Protein AF-A0A517WGV2-F1 (afdb_monomer_lite)

Sequence (84 aa):
MSQSKKKMLSSTEIFQAFAGREGEKFSHILTVKELALLFRVSSKTIYDWKQKGYLEGTYRQQKKITLFWRDKAIDRFFNSKDWR

pLDDT: mean 88.15, std 12.88, range [40.06, 97.5]

Foldseek 3Di:
DDDPPPDQQDLVNLVVVLPDPVCVQQPQKDWLCSLCVVVVHDSVVVVVCVVVCLCPPQWDDDPPTIIGRNSSSVNSQRPPPVND

Organism: NCBI:txid2605989

InterPro domains:
  IPR009061 Putative DNA-binding domain superfamily [SSF46955] (29-80)

Radius of gyration: 13.75 Å; chains: 1; bounding box: 27×23×52 Å

Structure (mmCIF, N/CA/C/O backbone):
data_AF-A0A517WGV2-F1
#
_entry.id   AF-A0A517WGV2-F1
#
loop_
_atom_site.group_PDB
_atom_site.id
_atom_site.type_symbol
_atom_site.label_atom_id
_atom_site.label_alt_id
_atom_site.label_comp_id
_atom_site.label_asym_id
_atom_site.label_entity_id
_atom_site.label_seq_id
_atom_site.pdbx_PDB_ins_code
_atom_site.Cartn_x
_atom_site.Cartn_y
_atom_site.Cartn_z
_atom_site.occupancy
_atom_site.B_iso_or_equiv
_atom_site.auth_seq_id
_atom_site.auth_comp_id
_atom_site.auth_asym_id
_atom_site.auth_atom_id
_atom_site.pdbx_PDB_model_num
ATOM 1 N N . MET A 1 1 ? -6.212 -12.270 -36.562 1.00 40.28 1 MET A N 1
ATOM 2 C CA . MET A 1 1 ? -6.577 -11.417 -35.409 1.00 40.28 1 MET A CA 1
ATOM 3 C C . MET A 1 1 ? -5.530 -11.626 -34.322 1.00 40.28 1 MET A C 1
ATOM 5 O O . MET A 1 1 ? -5.575 -12.641 -33.642 1.00 40.28 1 MET A O 1
ATOM 9 N N . SER A 1 2 ? -4.529 -10.748 -34.212 1.00 40.06 2 SER A N 1
ATOM 10 C CA . SER A 1 2 ? -3.510 -10.871 -33.161 1.00 40.06 2 SER A CA 1
ATOM 11 C C . SER A 1 2 ? -4.116 -10.465 -31.820 1.00 40.06 2 SER A C 1
ATOM 13 O O . SER A 1 2 ? -4.405 -9.293 -31.601 1.00 40.06 2 SER A O 1
ATOM 15 N N . GLN A 1 3 ? -4.336 -11.434 -30.929 1.00 47.72 3 GLN A N 1
ATOM 16 C CA . GLN A 1 3 ? -4.634 -11.157 -29.526 1.00 47.72 3 GLN A CA 1
ATOM 17 C C . GLN A 1 3 ? -3.441 -10.404 -28.922 1.00 47.72 3 GLN A C 1
ATOM 19 O O . GLN A 1 3 ? -2.364 -10.980 -28.758 1.00 47.72 3 GLN A O 1
ATOM 24 N N . SER A 1 4 ? -3.617 -9.126 -28.581 1.00 47.91 4 SER A N 1
ATOM 25 C CA . SER A 1 4 ? -2.670 -8.409 -27.723 1.00 47.91 4 SER A CA 1
ATOM 26 C C . SER A 1 4 ? -2.559 -9.162 -26.401 1.00 47.91 4 SER A C 1
ATOM 28 O O . SER A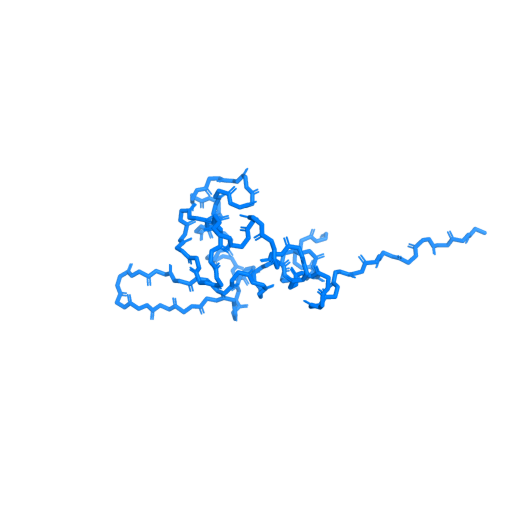 1 4 ? -3.476 -9.124 -25.579 1.00 47.91 4 SER A O 1
ATOM 30 N N . LYS A 1 5 ? -1.449 -9.877 -26.187 1.00 58.72 5 LYS A N 1
ATOM 31 C CA . LYS A 1 5 ? -1.131 -10.465 -24.882 1.00 58.72 5 LYS A CA 1
ATOM 32 C C . LYS A 1 5 ? -1.097 -9.322 -23.866 1.00 58.72 5 LYS A C 1
ATOM 34 O O . LYS A 1 5 ? -0.251 -8.438 -23.966 1.00 58.72 5 LYS A O 1
ATOM 39 N N . LYS A 1 6 ? -2.040 -9.316 -22.918 1.00 61.53 6 LYS A N 1
ATOM 40 C CA . LYS A 1 6 ? -2.114 -8.326 -21.833 1.00 61.53 6 LYS A CA 1
ATOM 41 C C . LYS A 1 6 ? -0.791 -8.374 -21.065 1.00 61.53 6 LYS A C 1
ATOM 43 O O . LYS A 1 6 ? -0.515 -9.364 -20.390 1.00 61.53 6 LYS A O 1
ATOM 48 N N . LYS A 1 7 ? 0.050 -7.352 -21.239 1.00 69.56 7 LYS A N 1
ATOM 49 C CA . LYS A 1 7 ? 1.379 -7.293 -20.631 1.00 69.56 7 LYS A CA 1
ATOM 50 C C . LYS A 1 7 ? 1.205 -7.095 -19.124 1.00 69.56 7 LYS A C 1
ATOM 52 O O . LYS A 1 7 ? 0.730 -6.051 -18.692 1.00 69.56 7 LYS A O 1
ATOM 57 N N . MET A 1 8 ? 1.501 -8.138 -18.354 1.00 82.44 8 MET A N 1
ATOM 58 C CA . MET A 1 8 ? 1.596 -8.053 -16.896 1.00 82.44 8 MET A CA 1
ATOM 59 C C . MET A 1 8 ? 2.793 -7.179 -16.530 1.00 82.44 8 MET A C 1
ATOM 61 O O . MET A 1 8 ? 3.810 -7.220 -17.226 1.00 82.44 8 MET A O 1
ATOM 65 N N . LEU A 1 9 ? 2.671 -6.397 -15.460 1.00 85.38 9 LEU A N 1
ATOM 66 C CA . LEU A 1 9 ? 3.792 -5.611 -14.951 1.00 85.38 9 LEU A CA 1
ATOM 67 C C . LEU A 1 9 ? 4.798 -6.559 -14.306 1.00 85.38 9 LEU A C 1
ATOM 69 O O . LEU A 1 9 ? 4.450 -7.280 -13.374 1.00 85.38 9 LEU A O 1
ATOM 73 N N . SER A 1 10 ? 6.036 -6.570 -14.789 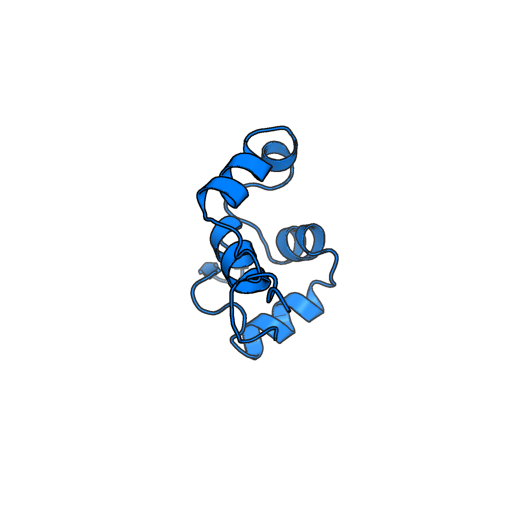1.00 88.06 10 SER A N 1
ATOM 74 C CA . SER A 1 10 ? 7.106 -7.318 -14.129 1.00 88.06 10 SER A CA 1
ATOM 75 C C . SER A 1 10 ? 7.572 -6.605 -12.857 1.00 88.06 10 SER A C 1
ATOM 77 O O . SER A 1 10 ? 7.501 -5.379 -12.748 1.00 88.06 10 SER A O 1
ATOM 79 N N . SER A 1 11 ? 8.123 -7.354 -11.899 1.00 85.94 11 SER A N 1
ATOM 80 C CA . SER A 1 11 ? 8.693 -6.763 -10.680 1.00 85.94 11 SER A CA 1
ATOM 81 C C . SER A 1 11 ? 9.820 -5.771 -10.988 1.00 85.94 11 SER A C 1
ATOM 83 O O . SER A 1 11 ? 9.957 -4.769 -10.293 1.00 85.94 11 SER A O 1
ATOM 85 N N . THR A 1 12 ? 10.592 -6.006 -12.054 1.00 88.06 12 THR A N 1
ATOM 86 C CA . THR A 1 12 ? 11.631 -5.079 -12.523 1.00 88.06 12 THR A CA 1
ATOM 87 C C . THR A 1 12 ? 11.033 -3.766 -13.019 1.00 88.06 12 THR A C 1
ATOM 89 O O . THR A 1 12 ? 11.540 -2.709 -12.662 1.00 88.06 12 THR A O 1
ATOM 92 N N . GLU A 1 13 ? 9.950 -3.808 -13.802 1.00 88.38 13 GLU A N 1
ATOM 93 C CA . GLU A 1 13 ? 9.264 -2.594 -14.269 1.00 88.38 13 GLU A CA 1
ATOM 94 C C . GLU A 1 13 ? 8.696 -1.789 -13.095 1.00 88.38 13 GLU A C 1
ATOM 96 O O . GLU A 1 13 ? 8.842 -0.567 -13.067 1.00 88.38 13 GLU A O 1
ATOM 101 N N . ILE A 1 14 ? 8.116 -2.468 -12.099 1.00 90.19 14 ILE A N 1
ATOM 102 C CA . ILE A 1 14 ? 7.624 -1.816 -10.879 1.00 90.19 14 ILE A CA 1
ATOM 103 C C . ILE A 1 14 ? 8.787 -1.162 -10.130 1.00 90.19 14 ILE A C 1
ATOM 105 O O . ILE A 1 14 ? 8.719 0.026 -9.839 1.00 90.19 14 ILE A O 1
ATOM 109 N N . PHE A 1 15 ? 9.874 -1.890 -9.868 1.00 89.25 15 PHE A N 1
ATOM 110 C CA . PHE A 1 15 ? 11.036 -1.349 -9.160 1.00 89.25 15 PHE A CA 1
ATOM 111 C C . PHE A 1 15 ? 11.629 -0.122 -9.869 1.00 89.25 15 PHE A C 1
ATOM 113 O O . PHE A 1 15 ? 11.868 0.908 -9.239 1.00 89.25 15 PHE A O 1
ATOM 120 N N . GLN A 1 16 ? 11.804 -0.201 -11.192 1.00 90.62 16 GLN A N 1
ATOM 121 C CA . GLN A 1 16 ? 12.346 0.893 -12.002 1.00 90.62 16 GLN A CA 1
ATOM 122 C C . GLN A 1 16 ? 11.462 2.146 -11.960 1.00 90.62 16 GLN A C 1
ATOM 124 O O . GLN A 1 16 ? 11.988 3.258 -11.920 1.00 90.62 16 GLN A O 1
ATOM 129 N N . ALA A 1 17 ? 10.136 1.993 -11.882 1.00 90.00 17 ALA A N 1
ATOM 130 C CA . ALA A 1 17 ? 9.217 3.128 -11.765 1.00 90.00 17 ALA A CA 1
ATOM 131 C C . ALA A 1 17 ? 9.446 3.962 -10.489 1.00 90.00 17 ALA A C 1
ATOM 133 O O . ALA A 1 17 ? 9.155 5.158 -10.477 1.00 90.00 17 ALA A O 1
ATOM 134 N N . PHE A 1 18 ? 10.010 3.360 -9.438 1.00 93.00 18 PHE A N 1
ATOM 135 C CA . PHE A 1 18 ? 10.319 4.033 -8.175 1.00 93.00 18 PHE A CA 1
ATOM 136 C C . PHE A 1 18 ? 11.821 4.219 -7.927 1.00 93.00 18 PHE A C 1
ATOM 138 O O . PHE A 1 18 ? 12.202 4.623 -6.833 1.00 93.00 18 PHE A O 1
ATOM 145 N N . ALA A 1 19 ? 12.685 3.975 -8.915 1.00 89.19 19 ALA A N 1
ATOM 146 C CA . ALA A 1 19 ? 14.126 4.203 -8.775 1.00 89.19 19 ALA A CA 1
ATOM 147 C C . ALA A 1 19 ? 14.513 5.701 -8.775 1.00 89.19 19 ALA A C 1
ATOM 149 O O . ALA A 1 19 ? 15.654 6.040 -8.474 1.00 89.19 19 ALA A O 1
ATOM 150 N N . GLY A 1 20 ? 13.579 6.600 -9.114 1.00 86.44 20 GLY A N 1
ATOM 151 C CA . GLY A 1 20 ? 13.779 8.055 -9.140 1.00 86.44 20 GLY A CA 1
ATOM 152 C C . GLY A 1 20 ? 12.907 8.815 -8.135 1.00 86.44 20 GLY A C 1
ATOM 153 O O . GLY A 1 20 ? 12.558 8.302 -7.076 1.00 86.44 20 GLY A O 1
ATOM 154 N N . ARG A 1 21 ? 12.493 10.038 -8.500 1.00 85.81 21 ARG A N 1
ATOM 155 C CA . ARG A 1 21 ? 11.725 10.962 -7.632 1.00 85.81 21 ARG A CA 1
ATOM 156 C C . ARG A 1 21 ? 10.448 10.375 -7.031 1.00 85.81 21 ARG A C 1
ATOM 158 O O . ARG A 1 21 ? 10.012 10.783 -5.960 1.00 85.81 21 ARG A O 1
ATOM 165 N N . GLU A 1 22 ? 9.827 9.424 -7.718 1.00 86.25 22 GLU A N 1
ATOM 166 C CA . GLU A 1 22 ? 8.620 8.768 -7.214 1.00 86.25 22 GLU A CA 1
ATOM 167 C C . GLU A 1 22 ? 8.918 7.840 -6.026 1.00 86.25 22 GLU A C 1
ATOM 169 O O . GLU A 1 22 ? 8.083 7.719 -5.132 1.00 86.25 22 GLU A O 1
ATOM 174 N N . GLY A 1 23 ? 10.119 7.253 -5.948 1.00 84.75 23 GLY A N 1
ATOM 175 C CA . GLY A 1 23 ? 10.571 6.486 -4.784 1.00 84.75 23 GLY A CA 1
ATOM 176 C C . GLY A 1 23 ? 10.852 7.344 -3.553 1.00 84.75 23 GLY A C 1
ATOM 177 O O . GLY A 1 23 ? 10.697 6.860 -2.433 1.00 84.75 23 GLY A O 1
ATOM 178 N N . GLU A 1 24 ? 11.198 8.621 -3.746 1.00 86.88 24 GLU A N 1
ATOM 179 C CA . GLU A 1 24 ? 11.352 9.589 -2.650 1.00 86.88 24 GLU A CA 1
ATOM 180 C C . GLU A 1 24 ? 9.997 9.935 -2.016 1.00 86.88 24 GLU A C 1
ATOM 182 O O . GLU A 1 24 ? 9.900 10.112 -0.803 1.00 86.88 24 GLU A O 1
ATOM 187 N N . LYS A 1 25 ? 8.932 9.995 -2.827 1.00 88.88 25 LYS A N 1
ATOM 188 C CA . LYS A 1 25 ? 7.561 10.268 -2.358 1.00 88.88 25 LYS A CA 1
ATOM 189 C C . LYS A 1 25 ? 6.874 9.037 -1.777 1.00 88.88 25 LYS A C 1
ATOM 191 O O . LYS A 1 25 ? 6.123 9.152 -0.813 1.00 88.88 25 LYS A O 1
ATOM 196 N N . PHE A 1 26 ? 7.094 7.872 -2.383 1.00 92.38 26 PHE A N 1
ATOM 197 C CA . PHE A 1 26 ? 6.457 6.618 -1.996 1.00 92.38 26 PHE A CA 1
ATOM 198 C C . PHE A 1 26 ? 7.517 5.589 -1.637 1.00 92.38 26 PHE A C 1
ATOM 200 O O . PHE A 1 26 ? 8.094 4.946 -2.514 1.00 92.38 26 PHE A O 1
ATOM 207 N N . SER A 1 27 ? 7.741 5.392 -0.338 1.00 91.88 27 SER A N 1
ATOM 208 C CA . SER A 1 27 ? 8.711 4.409 0.146 1.00 91.88 27 SER A CA 1
ATOM 209 C C . SER A 1 27 ? 8.287 2.956 -0.156 1.00 91.88 27 SER A C 1
ATOM 211 O O . SER A 1 27 ? 7.154 2.680 -0.553 1.00 91.88 27 SER A O 1
ATOM 213 N N . HIS A 1 28 ? 9.186 1.989 0.058 1.00 94.19 28 HIS A N 1
ATOM 214 C CA . HIS A 1 28 ? 8.883 0.561 -0.133 1.00 94.19 28 HIS A CA 1
ATOM 215 C C . HIS A 1 28 ? 7.784 0.031 0.804 1.00 94.19 28 HIS A C 1
ATOM 217 O O . HIS A 1 28 ? 7.155 -0.987 0.498 1.00 94.19 28 HIS A O 1
ATOM 223 N N . ILE A 1 29 ? 7.562 0.691 1.946 1.00 95.62 29 ILE A N 1
ATOM 224 C CA . ILE A 1 29 ? 6.544 0.322 2.929 1.00 95.62 29 ILE A CA 1
ATOM 225 C C . ILE A 1 29 ? 5.583 1.493 3.095 1.00 95.62 29 ILE A C 1
ATOM 227 O O . ILE A 1 29 ? 5.961 2.548 3.588 1.00 95.62 29 ILE A O 1
ATOM 231 N N . LEU A 1 30 ? 4.325 1.283 2.731 1.00 96.12 30 LEU A N 1
ATOM 232 C CA . LEU A 1 30 ? 3.302 2.318 2.759 1.00 96.12 30 LEU A CA 1
ATOM 233 C C . LEU A 1 30 ? 2.297 2.068 3.878 1.00 96.12 30 LEU A C 1
ATOM 235 O O . LEU A 1 30 ? 1.859 0.943 4.124 1.00 96.12 30 LEU A O 1
ATOM 239 N N . THR A 1 31 ? 1.871 3.135 4.532 1.00 95.75 31 THR A N 1
ATOM 240 C CA . THR A 1 31 ? 0.645 3.148 5.327 1.00 95.75 31 THR A CA 1
ATOM 241 C C . THR A 1 31 ? -0.583 3.060 4.418 1.00 95.75 31 THR A C 1
ATOM 243 O O . THR A 1 31 ? -0.517 3.301 3.213 1.00 95.75 31 THR A O 1
ATOM 246 N N . VAL A 1 32 ? -1.752 2.780 5.004 1.00 96.00 32 VAL A N 1
ATOM 247 C CA . VAL A 1 32 ? -3.038 2.805 4.279 1.00 96.00 32 VAL A CA 1
ATOM 248 C C . VAL A 1 32 ? -3.244 4.127 3.528 1.00 96.00 32 VAL A C 1
ATOM 250 O O . VAL A 1 32 ? -3.718 4.115 2.396 1.00 96.00 32 VAL A O 1
ATOM 253 N N . LYS A 1 33 ? -2.888 5.264 4.144 1.00 95.56 33 LYS A N 1
ATOM 254 C CA . LYS A 1 33 ? -3.069 6.592 3.540 1.00 95.56 33 LYS A CA 1
ATOM 255 C C . LYS A 1 33 ? -2.154 6.789 2.333 1.00 95.56 33 LYS A C 1
ATOM 257 O O . LYS A 1 33 ? -2.613 7.267 1.305 1.00 95.56 33 LYS A O 1
ATOM 262 N N . GLU A 1 34 ? -0.888 6.402 2.442 1.00 96.00 34 GLU A N 1
ATOM 263 C CA . GLU A 1 34 ? 0.068 6.532 1.337 1.00 96.00 34 GLU A CA 1
ATOM 264 C C . GLU A 1 34 ? -0.273 5.588 0.183 1.00 96.00 34 GLU A C 1
ATOM 266 O O . GLU A 1 34 ? -0.193 5.988 -0.974 1.00 96.00 34 GLU A O 1
ATOM 271 N N . LEU A 1 35 ? -0.734 4.368 0.478 1.00 96.62 35 LEU A N 1
ATOM 272 C CA . LEU A 1 35 ? -1.210 3.450 -0.555 1.00 96.62 35 LEU A CA 1
ATOM 273 C C . LEU A 1 35 ? -2.466 3.988 -1.258 1.00 96.62 35 LEU A C 1
ATOM 275 O O . LEU A 1 35 ? -2.575 3.906 -2.479 1.00 96.62 35 LEU A O 1
ATOM 279 N N . ALA A 1 36 ? -3.396 4.574 -0.501 1.00 96.69 36 ALA A N 1
ATOM 280 C CA . ALA A 1 36 ? -4.586 5.214 -1.053 1.00 96.69 36 ALA A CA 1
ATOM 281 C C . ALA A 1 36 ? -4.217 6.378 -1.989 1.00 96.69 36 ALA A C 1
ATOM 283 O O . ALA A 1 36 ? -4.770 6.485 -3.083 1.00 96.69 36 ALA A O 1
ATOM 284 N N . LEU A 1 37 ? -3.234 7.197 -1.599 1.00 96.44 37 LEU A N 1
ATOM 285 C CA . LEU A 1 37 ? -2.688 8.264 -2.441 1.00 96.44 37 LEU A CA 1
ATOM 286 C C . LEU A 1 37 ? -2.038 7.712 -3.715 1.00 96.44 37 LEU A C 1
ATOM 288 O O . LEU A 1 37 ? -2.316 8.221 -4.801 1.00 96.44 37 LEU A O 1
ATOM 292 N N . LEU A 1 38 ? -1.232 6.653 -3.599 1.00 95.19 38 LEU A N 1
ATOM 293 C CA . LEU A 1 38 ? -0.572 6.011 -4.737 1.00 95.19 38 LEU A CA 1
ATOM 294 C C . LEU A 1 38 ? -1.587 5.483 -5.762 1.00 95.19 38 LEU A C 1
ATOM 296 O O . LEU A 1 38 ? -1.439 5.707 -6.960 1.00 95.19 38 LEU A O 1
ATOM 300 N N . PHE A 1 39 ? -2.643 4.816 -5.291 1.00 94.88 39 PHE A N 1
ATOM 301 C CA . PHE A 1 39 ? -3.703 4.264 -6.141 1.00 94.88 39 PHE A CA 1
ATOM 302 C C . PHE A 1 39 ? -4.799 5.268 -6.503 1.00 94.88 39 PHE A C 1
ATOM 304 O O . PHE A 1 39 ? -5.703 4.928 -7.262 1.00 94.88 39 PHE A O 1
ATOM 311 N N . ARG A 1 40 ? -4.717 6.505 -5.998 1.00 95.69 40 ARG A N 1
ATOM 312 C CA . ARG A 1 40 ? -5.722 7.563 -6.191 1.00 95.69 40 ARG A CA 1
ATOM 313 C C . ARG A 1 40 ? -7.136 7.121 -5.798 1.00 95.69 40 ARG A C 1
ATOM 315 O O . ARG A 1 40 ? -8.115 7.449 -6.465 1.00 95.69 40 ARG A O 1
ATOM 322 N N . VAL A 1 41 ? -7.242 6.390 -4.693 1.00 96.50 41 VAL A N 1
ATOM 323 C CA . VAL A 1 41 ? -8.513 5.950 -4.101 1.00 96.50 41 VAL A CA 1
ATOM 324 C C . VAL A 1 41 ? -8.646 6.468 -2.675 1.00 96.50 41 VAL A C 1
ATOM 326 O O . VAL A 1 41 ? -7.711 7.008 -2.089 1.00 96.50 41 VAL A O 1
ATOM 329 N N . SER A 1 42 ? -9.824 6.300 -2.080 1.00 97.50 42 SER A N 1
ATOM 330 C CA . SER A 1 42 ? -10.009 6.617 -0.665 1.00 97.50 42 SER A CA 1
ATOM 331 C C . SER A 1 42 ? -9.357 5.557 0.235 1.00 97.50 42 SER A C 1
ATOM 333 O O . SER A 1 42 ? -9.332 4.372 -0.099 1.00 97.50 42 SER A O 1
ATOM 335 N N . SER A 1 43 ? -8.927 5.935 1.443 1.00 97.12 43 SER A N 1
ATOM 336 C CA . SER A 1 43 ? -8.486 4.961 2.460 1.00 97.12 43 SER A CA 1
ATOM 337 C C . SER A 1 43 ? -9.570 3.926 2.786 1.00 97.12 43 SER A C 1
ATOM 339 O O . SER A 1 43 ? -9.256 2.779 3.090 1.00 97.12 43 SER A O 1
ATOM 341 N N . LYS A 1 44 ? -10.853 4.312 2.696 1.00 97.31 44 LYS A N 1
ATOM 342 C CA . LYS A 1 44 ? -11.995 3.405 2.883 1.00 97.31 44 LYS A CA 1
ATOM 343 C C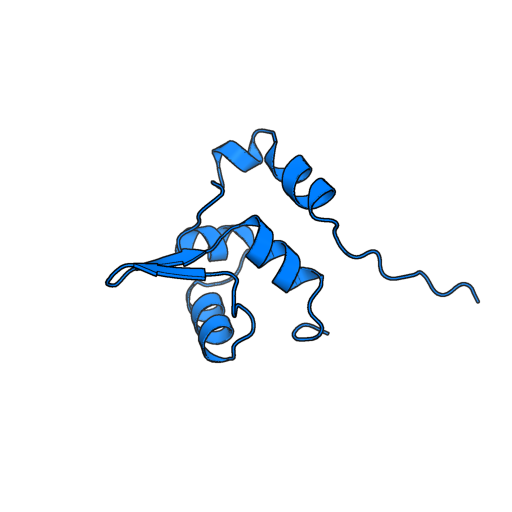 . LYS A 1 44 ? -11.991 2.291 1.837 1.00 97.31 44 LYS A C 1
ATOM 345 O O . LYS A 1 44 ? -12.217 1.140 2.187 1.00 97.31 44 LYS A O 1
ATOM 350 N N . THR A 1 45 ? -11.676 2.625 0.589 1.00 96.94 45 THR A N 1
ATOM 351 C CA . THR A 1 45 ? -11.533 1.660 -0.507 1.00 96.94 45 THR A CA 1
ATOM 352 C C . THR A 1 45 ? -10.414 0.660 -0.219 1.00 96.94 45 THR A C 1
ATOM 354 O O . THR A 1 45 ? -10.622 -0.537 -0.365 1.00 96.94 45 THR A O 1
ATOM 357 N N . ILE A 1 46 ? -9.262 1.119 0.284 1.00 96.81 46 ILE A N 1
ATOM 358 C CA . ILE A 1 46 ? -8.166 0.217 0.679 1.00 96.81 46 ILE A CA 1
ATOM 359 C C . ILE A 1 46 ? -8.597 -0.742 1.800 1.00 96.81 46 ILE A C 1
ATOM 361 O O . ILE A 1 46 ? -8.266 -1.927 1.758 1.00 96.81 46 ILE A O 1
ATOM 365 N N . TYR A 1 47 ? -9.356 -0.265 2.794 1.00 95.50 47 TYR A N 1
ATOM 366 C CA . TYR A 1 47 ? -9.890 -1.134 3.849 1.00 95.50 47 TYR A CA 1
ATOM 367 C C . TYR A 1 47 ? -10.901 -2.156 3.323 1.00 95.50 47 TYR A C 1
ATOM 369 O O . TYR A 1 47 ? -10.828 -3.316 3.723 1.00 95.50 47 TYR A O 1
ATOM 377 N N . ASP A 1 48 ? -11.799 -1.750 2.426 1.00 96.31 48 ASP A N 1
ATOM 378 C CA . ASP A 1 48 ? -12.754 -2.648 1.766 1.00 96.31 48 ASP A CA 1
ATOM 379 C C . ASP A 1 48 ? -12.024 -3.752 0.987 1.00 96.31 48 ASP A C 1
ATOM 381 O O . ASP A 1 48 ? -12.295 -4.936 1.173 1.00 96.31 48 ASP A O 1
ATOM 385 N N . TRP A 1 49 ? -11.015 -3.383 0.198 1.00 95.00 49 TRP A N 1
ATOM 386 C CA . TRP A 1 49 ? -10.199 -4.334 -0.556 1.00 95.00 49 TRP A CA 1
ATOM 387 C C . TRP A 1 49 ? -9.432 -5.299 0.340 1.00 95.00 49 TRP A C 1
ATOM 389 O O . TRP A 1 49 ? -9.356 -6.490 0.045 1.00 95.00 49 TRP A O 1
ATOM 399 N N . LYS A 1 50 ? -8.898 -4.802 1.460 1.00 94.06 50 LYS A N 1
ATOM 400 C CA . LYS A 1 50 ? -8.275 -5.646 2.479 1.00 94.06 50 LYS A CA 1
ATOM 401 C C . LYS A 1 50 ? -9.284 -6.637 3.066 1.00 94.06 50 LYS A C 1
ATOM 403 O O . LYS A 1 50 ? -8.974 -7.815 3.159 1.00 94.06 50 LYS A O 1
ATOM 408 N N . GLN A 1 51 ? -10.479 -6.182 3.448 1.00 94.38 51 GLN A N 1
ATOM 409 C CA . GLN A 1 51 ? -11.523 -7.043 4.020 1.00 94.38 51 GLN A CA 1
ATOM 410 C C . GLN A 1 51 ? -12.016 -8.109 3.034 1.00 94.38 51 GLN A C 1
ATOM 412 O O . GLN A 1 51 ? -12.305 -9.227 3.446 1.00 94.38 51 GLN A O 1
ATOM 417 N N . LYS A 1 52 ? -12.067 -7.781 1.739 1.00 92.81 52 LYS A N 1
ATOM 418 C CA . LYS A 1 52 ? -12.425 -8.710 0.654 1.00 92.81 52 LYS A CA 1
ATOM 419 C C . LYS A 1 52 ? -11.291 -9.650 0.239 1.00 92.81 52 LYS A C 1
ATOM 421 O O . LYS A 1 52 ? -11.500 -10.520 -0.597 1.00 92.81 52 LYS A O 1
ATOM 426 N N . GLY A 1 53 ? -10.098 -9.474 0.801 1.00 92.00 53 GLY A N 1
ATOM 427 C CA . GLY A 1 53 ? -8.940 -10.319 0.538 1.00 92.00 53 GLY A CA 1
ATOM 428 C C . GLY A 1 53 ? -8.159 -9.981 -0.740 1.00 92.00 53 GLY A C 1
ATOM 429 O O . GLY A 1 53 ? -7.224 -10.691 -1.105 1.00 92.00 53 GLY A O 1
ATOM 430 N N . TYR A 1 54 ? -8.471 -8.875 -1.417 1.00 91.94 54 TYR A N 1
ATOM 431 C CA . TYR A 1 54 ? -7.801 -8.511 -2.671 1.00 91.94 54 TYR A CA 1
ATOM 432 C C . TYR A 1 54 ? -6.337 -8.086 -2.496 1.00 91.94 54 TYR A C 1
ATOM 434 O O . TYR A 1 54 ? -5.561 -8.104 -3.451 1.00 91.94 54 TYR A O 1
ATOM 442 N N . LEU A 1 55 ? -5.960 -7.709 -1.272 1.00 94.06 55 LEU A N 1
ATOM 443 C CA . LEU A 1 55 ? -4.603 -7.307 -0.892 1.00 94.06 55 LEU A CA 1
ATOM 444 C C . LEU A 1 55 ? -3.904 -8.364 -0.015 1.00 94.06 55 LEU A C 1
ATOM 446 O O . LEU A 1 55 ? -2.902 -8.066 0.631 1.00 94.06 55 LEU A O 1
ATOM 450 N N . GLU A 1 56 ? -4.415 -9.597 0.043 1.00 93.25 56 GLU A N 1
ATOM 451 C CA . GLU A 1 56 ? -3.798 -10.655 0.853 1.00 93.25 56 GLU A CA 1
ATOM 452 C C . GLU A 1 56 ? -2.344 -10.921 0.446 1.00 93.25 56 GLU A C 1
ATOM 454 O O . GLU A 1 56 ? -1.982 -10.940 -0.733 1.00 93.25 56 GLU A O 1
ATOM 459 N N . GLY A 1 57 ? -1.482 -11.092 1.450 1.00 93.56 57 GLY A N 1
ATOM 460 C CA . GLY A 1 57 ? -0.042 -11.285 1.257 1.00 93.56 57 GLY A CA 1
ATOM 461 C C . GLY A 1 57 ? 0.745 -10.024 0.866 1.00 93.56 57 GLY A C 1
ATOM 462 O O . GLY A 1 57 ? 1.9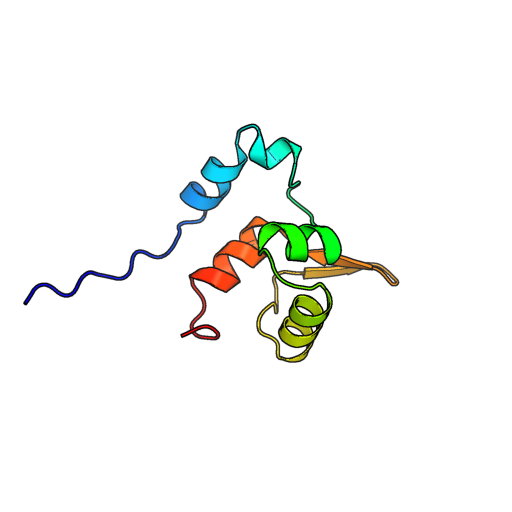74 -10.088 0.764 1.00 93.56 57 GLY A O 1
ATOM 463 N N . THR A 1 58 ? 0.089 -8.868 0.688 1.00 96.12 58 THR A N 1
ATOM 464 C CA . THR A 1 58 ? 0.761 -7.595 0.357 1.00 96.12 58 THR A CA 1
ATOM 465 C C . THR A 1 58 ? 0.930 -6.665 1.555 1.00 96.12 58 THR A C 1
ATOM 467 O O . THR A 1 58 ? 1.490 -5.577 1.403 1.00 96.12 58 THR A O 1
ATOM 470 N N . TYR A 1 59 ? 0.478 -7.064 2.745 1.00 96.31 59 TYR A N 1
ATOM 471 C CA . TYR A 1 59 ? 0.568 -6.254 3.955 1.00 96.31 59 TYR A CA 1
ATOM 472 C C . TYR A 1 59 ? 0.957 -7.060 5.189 1.00 96.31 59 TYR A C 1
ATOM 474 O O . TYR A 1 59 ? 0.849 -8.283 5.235 1.00 96.31 59 TYR A O 1
ATOM 482 N N . ARG A 1 60 ? 1.375 -6.330 6.222 1.00 95.00 60 ARG A N 1
ATOM 483 C CA . ARG A 1 60 ? 1.548 -6.820 7.588 1.00 95.00 60 ARG A CA 1
A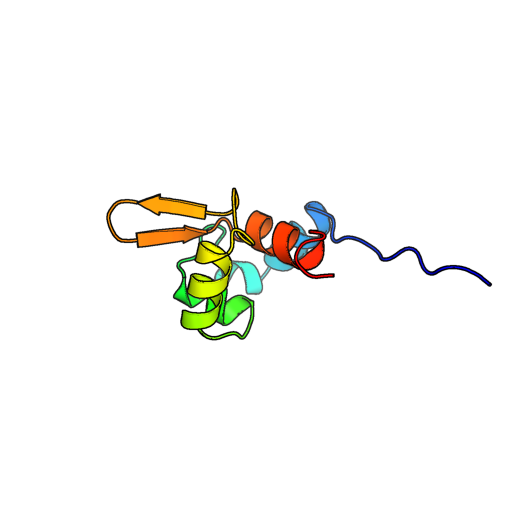TOM 484 C C . ARG A 1 60 ? 0.803 -5.921 8.564 1.00 95.00 60 ARG A C 1
ATOM 486 O O . ARG A 1 60 ? 0.675 -4.713 8.345 1.00 95.00 60 ARG A O 1
ATOM 493 N N . GLN A 1 61 ? 0.345 -6.500 9.665 1.00 92.19 61 GLN A N 1
ATOM 494 C CA . GLN A 1 61 ? -0.170 -5.736 10.795 1.00 92.19 61 GLN A CA 1
ATOM 495 C C . GLN A 1 61 ? 0.917 -5.567 11.849 1.00 92.19 61 GLN A C 1
ATOM 497 O O . GLN A 1 61 ? 1.546 -6.529 12.281 1.00 92.19 61 GLN A O 1
ATOM 502 N N . GLN A 1 62 ? 1.123 -4.324 12.269 1.00 91.00 62 GLN A N 1
ATOM 503 C CA . GLN A 1 62 ? 2.006 -3.972 13.367 1.00 91.00 62 GLN A CA 1
ATOM 504 C C . GLN A 1 62 ? 1.193 -3.189 14.396 1.00 91.00 62 GLN A C 1
ATOM 506 O O . GLN A 1 62 ? 0.885 -2.009 14.214 1.00 91.00 62 GLN A O 1
ATOM 511 N N . LYS A 1 63 ? 0.826 -3.859 15.492 1.00 90.00 63 LYS A N 1
ATOM 512 C CA . LYS A 1 63 ? -0.094 -3.323 16.506 1.00 90.00 63 LYS A CA 1
ATOM 513 C C . LYS A 1 63 ? -1.407 -2.857 15.849 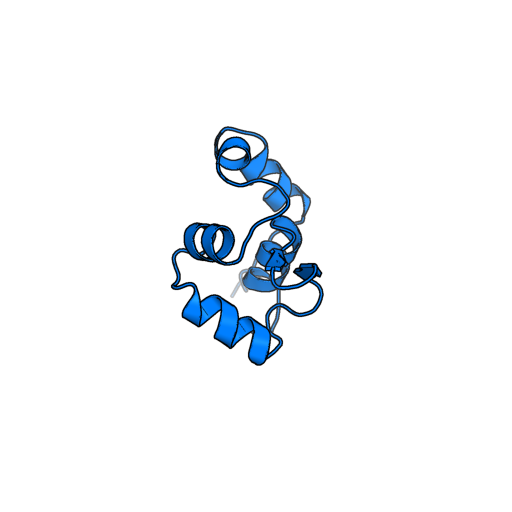1.00 90.00 63 LYS A C 1
ATOM 515 O O . LYS A 1 63 ? -2.142 -3.670 15.305 1.00 90.00 63 LYS A O 1
ATOM 520 N N . LYS A 1 64 ? -1.689 -1.550 15.878 1.00 90.38 64 LYS A N 1
ATOM 521 C CA . LYS A 1 64 ? -2.892 -0.929 15.297 1.00 90.38 64 LYS A CA 1
ATOM 522 C C . LYS A 1 64 ? -2.687 -0.410 13.866 1.00 90.38 64 LYS A C 1
ATOM 524 O O . LYS A 1 64 ? -3.628 0.107 13.274 1.00 90.38 64 LYS A O 1
ATOM 529 N N . ILE A 1 65 ? -1.476 -0.512 13.313 1.00 92.50 65 ILE A N 1
ATOM 530 C CA . ILE A 1 65 ? -1.125 0.047 12.002 1.00 92.50 65 ILE A CA 1
ATOM 531 C C . ILE A 1 65 ? -1.011 -1.087 10.982 1.00 92.50 65 ILE A C 1
ATOM 533 O O . ILE A 1 65 ? -0.367 -2.105 11.233 1.00 92.50 65 ILE A O 1
ATOM 537 N N . THR A 1 66 ? -1.636 -0.906 9.817 1.00 95.06 66 THR A N 1
ATOM 538 C CA . THR A 1 66 ? -1.443 -1.793 8.660 1.00 95.06 66 THR A CA 1
ATOM 539 C C . THR A 1 66 ? -0.421 -1.162 7.722 1.00 95.06 66 THR A C 1
ATOM 541 O O . THR A 1 66 ? -0.571 0.004 7.348 1.00 95.06 66 THR A O 1
ATOM 544 N N . LEU A 1 67 ? 0.604 -1.934 7.367 1.00 96.81 67 LEU A N 1
ATOM 545 C CA . LEU A 1 67 ? 1.692 -1.523 6.485 1.00 96.81 67 LEU A CA 1
ATOM 546 C C . LEU A 1 67 ? 1.719 -2.425 5.254 1.00 96.81 67 LEU A C 1
ATOM 548 O O . LEU A 1 67 ? 1.666 -3.645 5.388 1.00 96.81 67 LEU A O 1
ATOM 552 N N . PHE A 1 68 ? 1.831 -1.830 4.075 1.00 97.38 68 PHE A N 1
ATOM 553 C CA . PHE A 1 68 ? 1.804 -2.504 2.784 1.00 97.38 68 PHE A CA 1
ATOM 554 C C . PHE A 1 68 ? 3.184 -2.475 2.144 1.00 97.38 68 PHE A C 1
ATOM 556 O O . PHE A 1 68 ? 3.842 -1.438 2.141 1.00 97.38 68 PHE A O 1
ATOM 563 N N . TRP A 1 69 ? 3.608 -3.589 1.554 1.00 96.94 69 TRP A N 1
ATOM 564 C CA . TRP A 1 69 ? 4.750 -3.576 0.644 1.00 96.94 69 TRP A CA 1
ATOM 565 C C . TRP A 1 69 ? 4.290 -2.980 -0.685 1.00 96.94 69 TRP A C 1
ATOM 567 O O . TRP A 1 69 ? 3.472 -3.597 -1.371 1.00 96.94 69 TRP A O 1
ATOM 577 N N . ARG A 1 70 ? 4.810 -1.797 -1.035 1.00 96.06 70 ARG A N 1
ATOM 578 C CA . ARG A 1 70 ? 4.422 -1.021 -2.227 1.00 96.06 70 ARG A CA 1
ATOM 579 C C . ARG A 1 70 ? 4.385 -1.896 -3.477 1.00 96.06 70 ARG A C 1
ATOM 581 O O . ARG A 1 70 ? 3.343 -2.035 -4.107 1.00 96.06 70 ARG A O 1
ATOM 588 N N . ASP A 1 71 ? 5.501 -2.548 -3.776 1.00 95.00 71 ASP A N 1
ATOM 589 C CA . ASP A 1 71 ? 5.673 -3.283 -5.028 1.00 95.00 71 ASP A CA 1
ATOM 590 C C . ASP A 1 71 ? 4.764 -4.516 -5.092 1.00 95.00 71 ASP A C 1
ATOM 592 O O . ASP A 1 71 ? 4.164 -4.781 -6.129 1.00 95.00 71 ASP A O 1
ATOM 596 N N . LYS A 1 72 ? 4.576 -5.222 -3.964 1.00 94.62 72 LYS A N 1
ATOM 597 C CA . LYS A 1 72 ? 3.639 -6.356 -3.886 1.00 94.62 72 LYS A CA 1
ATOM 598 C C . LYS A 1 72 ? 2.191 -5.912 -4.054 1.00 94.62 72 LYS A C 1
ATOM 600 O O . LYS A 1 72 ? 1.408 -6.624 -4.670 1.00 94.62 72 LYS A O 1
ATOM 605 N N . ALA A 1 73 ? 1.824 -4.761 -3.491 1.00 94.81 73 ALA A N 1
ATOM 606 C CA . ALA A 1 73 ? 0.480 -4.218 -3.635 1.00 94.81 73 ALA A CA 1
ATOM 607 C C . ALA A 1 73 ? 0.203 -3.814 -5.092 1.00 94.81 73 ALA A C 1
ATOM 609 O O . ALA A 1 73 ? -0.869 -4.124 -5.604 1.00 94.81 73 ALA A O 1
ATOM 610 N N . ILE A 1 74 ? 1.170 -3.182 -5.769 1.00 94.00 74 ILE A N 1
ATOM 611 C CA . ILE A 1 74 ? 1.083 -2.830 -7.197 1.00 94.00 74 ILE A CA 1
ATOM 612 C C . ILE A 1 74 ? 0.969 -4.092 -8.052 1.00 94.00 74 ILE A C 1
ATOM 614 O O . ILE A 1 74 ? 0.050 -4.197 -8.861 1.00 94.00 74 ILE A O 1
ATOM 618 N N . ASP A 1 75 ? 1.864 -5.059 -7.849 1.00 93.00 75 ASP A N 1
ATOM 619 C CA . ASP A 1 75 ? 1.840 -6.337 -8.560 1.00 93.00 75 ASP A CA 1
ATOM 620 C C . ASP A 1 75 ? 0.480 -7.026 -8.397 1.00 93.00 75 ASP A C 1
ATOM 622 O O . ASP A 1 75 ? -0.190 -7.332 -9.383 1.00 93.00 75 ASP A O 1
ATOM 626 N N . ARG A 1 76 ? -0.001 -7.163 -7.156 1.00 92.19 76 ARG A N 1
ATOM 627 C CA . ARG A 1 76 ? -1.305 -7.769 -6.876 1.00 92.19 76 ARG A CA 1
ATOM 628 C C . ARG A 1 76 ? -2.446 -7.012 -7.551 1.00 92.19 76 ARG A C 1
ATOM 630 O O . ARG A 1 76 ? -3.347 -7.650 -8.089 1.00 92.19 76 ARG A O 1
ATOM 637 N N . PHE A 1 77 ? -2.416 -5.682 -7.535 1.00 90.69 77 PHE A N 1
ATOM 638 C CA . PHE A 1 77 ? -3.461 -4.850 -8.126 1.00 90.69 77 PHE A CA 1
ATOM 639 C C . PHE A 1 77 ? -3.531 -4.987 -9.652 1.00 90.69 77 PHE A C 1
ATOM 641 O O . PHE A 1 77 ? -4.604 -5.195 -10.212 1.00 90.69 77 PHE A O 1
ATOM 648 N N . PHE A 1 78 ? -2.393 -4.922 -10.344 1.00 87.38 78 PHE A N 1
ATOM 649 C CA . PHE A 1 78 ? -2.375 -4.947 -11.810 1.00 87.38 78 PHE A CA 1
ATOM 650 C C . PHE A 1 78 ? -2.365 -6.360 -12.407 1.00 87.38 78 PHE A C 1
ATOM 652 O O . PHE A 1 78 ? -2.854 -6.555 -13.526 1.00 87.38 78 PHE A O 1
ATOM 659 N N . ASN A 1 79 ? -1.833 -7.349 -11.683 1.00 86.50 79 ASN A N 1
ATOM 660 C CA . ASN A 1 79 ? -1.619 -8.698 -12.207 1.00 86.50 79 ASN A CA 1
ATOM 661 C C . ASN A 1 79 ? -2.602 -9.744 -11.660 1.00 86.50 79 ASN A C 1
ATOM 663 O O . ASN A 1 79 ? -2.793 -10.769 -12.325 1.00 86.50 79 ASN A O 1
ATOM 667 N N . SER A 1 80 ? -3.259 -9.521 -10.511 1.00 83.19 80 SER A N 1
ATOM 668 C CA . SER A 1 80 ? -4.213 -10.510 -9.987 1.00 83.19 80 SER A CA 1
ATOM 669 C C . SER A 1 80 ? -5.468 -10.632 -10.858 1.00 83.19 80 SER A C 1
ATOM 671 O O . SER A 1 80 ? -5.902 -9.693 -11.528 1.00 83.19 80 SER A O 1
ATOM 673 N N . LYS A 1 81 ? -6.073 -11.825 -10.837 1.00 74.44 81 LYS A N 1
ATOM 674 C CA . LYS A 1 81 ? -7.382 -12.089 -11.451 1.00 74.44 81 LYS A CA 1
ATOM 675 C C . LYS A 1 81 ? -8.533 -11.473 -10.658 1.00 74.44 81 LYS A C 1
ATOM 677 O O . LYS A 1 81 ? -9.592 -11.287 -11.236 1.00 74.44 81 LYS A O 1
ATOM 682 N N . ASP A 1 82 ? -8.305 -11.131 -9.390 1.00 75.31 82 ASP A N 1
ATOM 683 C CA . ASP A 1 82 ? -9.310 -10.535 -8.497 1.00 75.31 82 ASP A CA 1
ATOM 684 C C . ASP A 1 82 ? -9.863 -9.189 -9.012 1.00 75.31 82 ASP A C 1
ATOM 686 O O . ASP A 1 82 ? -10.929 -8.752 -8.590 1.00 75.31 82 ASP A O 1
ATOM 690 N N . TRP A 1 83 ? -9.139 -8.537 -9.930 1.00 71.06 83 TRP A N 1
ATOM 691 C CA . TRP A 1 83 ? -9.457 -7.220 -10.495 1.00 71.06 83 TRP A CA 1
ATOM 692 C C . TRP A 1 83 ? -9.916 -7.269 -11.959 1.00 71.06 83 TRP A C 1
ATOM 694 O O . TRP A 1 83 ? -9.944 -6.232 -12.625 1.00 71.06 83 TRP A O 1
ATOM 704 N N . ARG A 1 84 ? -10.168 -8.469 -12.497 1.00 57.44 84 ARG A N 1
ATOM 705 C CA . ARG A 1 84 ? -10.567 -8.675 -13.897 1.00 57.44 84 ARG A CA 1
ATOM 706 C C . ARG A 1 84 ? -12.066 -8.811 -14.071 1.00 57.44 84 ARG A C 1
ATOM 708 O O . ARG A 1 84 ? -12.716 -9.378 -13.172 1.00 57.44 84 ARG A O 1
#

Secondary structure (DSSP, 8-state):
-------PPPHHHHHHHTSSHHHHHS-SEEEHHHHHHHHTS-HHHHHHHHHTTTTTTSEEEETTEEEEEHHHHHHHHHH-GGG-